Protein AF-A0A938J985-F1 (afdb_monomer)

Mean predicted aligned error: 3.94 Å

Secondary structure (DSSP, 8-state):
-EE-PPTTSSHHHHHHHHHTT---EE--SEEEEE-----B--TT-SEEEE-SHHHHHHHHHTB-S---EEEESSHHHHHHTT--SB--SS-SHHHHHHHS-SS--SEEEEEETT--THHHHHHT-EEEEEEEEEE--PPPPP-S-EE--SHHHHHHHHHT----

Foldseek 3Di:
DEEADAPPPCVVVQVVCVVVVDDYDYHHQKYKFWDDQAADAPPQAQEEEEQDLQLLLQNQSRHDDDDHAYAYQDPSNQVSNVHGPHYFPHSDPVSSLVVQDVLNGAYAYGYAPPDDCPCCVSNVYHYDHTIYMDGDQDDDDDDPDYDDPDPSSVVSVVVNPDDD

Sequence (164 aa):
MLVTRPKGQERELVGLLQAAGYAVVHCPLIAVEPLGDDPIDLTGYDWLVVTSANGAREIERRRGAGRPRVAAIGRATAEAIGGADLVPRVSTLEGLLAEMPRPAGRVLFAGAEGARRLLVRELDADFVPLYRTIELAPELPDADLVVLASASAARAFGRLGRQL

Nearest PDB structures (foldseek):
  4es6-assembly1_A  TM=7.539E-01  e=1.585E-08  Pseudomonas aeruginosa PAO1
  3mw8-assembly1_A  TM=6.542E-01  e=9.191E-09  Shewanella amazonensis SB2B
  3re1-assembly2_B  TM=7.678E-01  e=5.653E-08  Pseudomonas syringae pv. tomato str. DC3000
  4c4a-assembly1_A  TM=2.930E-01  e=3.653E+00  Mus musculus

pLDDT: mean 94.73, std 5.65, range [57.38, 98.75]

Structure (mmCIF, N/CA/C/O backbone):
data_AF-A0A938J985-F1
#
_entry.id   AF-A0A938J985-F1
#
loop_
_atom_site.group_PDB
_atom_site.id
_atom_site.type_symbol
_atom_site.label_atom_id
_atom_site.label_alt_id
_atom_site.label_comp_id
_atom_site.label_asym_id
_atom_site.label_entity_id
_atom_site.label_seq_id
_atom_site.pdbx_PDB_ins_code
_atom_site.Cartn_x
_atom_site.Cartn_y
_atom_site.Cartn_z
_atom_site.occupancy
_atom_site.B_iso_or_equiv
_atom_site.auth_seq_id
_atom_site.auth_comp_id
_atom_site.auth_asym_id
_atom_site.auth_atom_id
_atom_site.pdbx_PDB_model_num
ATOM 1 N N . MET A 1 1 ? 15.293 -7.120 -20.096 1.00 92.88 1 MET A N 1
ATOM 2 C CA . MET A 1 1 ? 14.003 -6.935 -19.385 1.00 92.88 1 MET A CA 1
ATOM 3 C C . MET A 1 1 ? 14.054 -5.682 -18.522 1.00 92.88 1 MET A C 1
ATOM 5 O O . MET A 1 1 ? 15.058 -5.467 -17.848 1.00 92.88 1 MET A O 1
ATOM 9 N N . LEU A 1 2 ? 12.977 -4.891 -18.508 1.00 95.25 2 LEU A N 1
ATOM 10 C CA . LEU A 1 2 ? 12.805 -3.742 -17.618 1.00 95.25 2 LEU A CA 1
ATOM 11 C C . LEU A 1 2 ? 12.018 -4.115 -16.363 1.00 95.25 2 LEU A C 1
ATOM 13 O O . LEU A 1 2 ? 10.956 -4.731 -16.444 1.00 95.25 2 LEU A O 1
ATOM 17 N N . VAL A 1 3 ? 12.498 -3.665 -15.206 1.00 95.81 3 VAL A N 1
ATOM 18 C CA . VAL A 1 3 ? 11.752 -3.697 -13.941 1.00 95.81 3 VAL A CA 1
ATOM 19 C C . VAL A 1 3 ? 11.370 -2.274 -13.559 1.00 95.81 3 VAL A C 1
ATOM 21 O O . VAL A 1 3 ? 12.244 -1.419 -13.432 1.00 95.81 3 VAL A O 1
ATOM 24 N N . THR A 1 4 ? 10.075 -2.023 -13.336 1.00 95.19 4 THR A N 1
ATOM 25 C CA . THR A 1 4 ? 9.545 -0.653 -13.194 1.00 95.19 4 THR A CA 1
ATOM 26 C C . THR A 1 4 ? 9.206 -0.229 -11.766 1.00 95.19 4 THR A C 1
ATOM 28 O O . THR A 1 4 ? 8.522 0.778 -11.553 1.00 95.19 4 THR A O 1
ATOM 31 N N . ARG A 1 5 ? 9.630 -1.016 -10.770 1.00 93.44 5 ARG A N 1
ATOM 32 C CA . ARG A 1 5 ? 9.340 -0.757 -9.351 1.00 93.44 5 ARG A CA 1
ATOM 33 C C . ARG A 1 5 ? 9.984 0.559 -8.881 1.00 93.44 5 ARG A C 1
ATOM 35 O O . ARG A 1 5 ? 11.036 0.923 -9.409 1.00 93.44 5 ARG A O 1
ATOM 42 N N . PRO A 1 6 ? 9.398 1.255 -7.883 1.00 93.38 6 PRO A N 1
ATOM 43 C CA . PRO A 1 6 ? 10.024 2.430 -7.283 1.00 93.38 6 PRO A CA 1
ATOM 44 C C . PRO A 1 6 ? 11.452 2.144 -6.819 1.00 93.38 6 PRO A C 1
ATOM 46 O O . PRO A 1 6 ? 11.751 1.026 -6.394 1.00 93.38 6 PRO A O 1
ATOM 49 N N . LYS A 1 7 ? 12.301 3.174 -6.834 1.00 91.50 7 LYS A N 1
ATOM 50 C CA . LYS A 1 7 ? 13.665 3.100 -6.299 1.00 91.50 7 LYS A CA 1
ATOM 51 C C . LYS A 1 7 ? 13.663 2.645 -4.835 1.00 91.50 7 LYS A C 1
ATOM 53 O O . LYS A 1 7 ? 12.879 3.139 -4.030 1.00 91.50 7 LYS A O 1
ATOM 58 N N . GLY A 1 8 ? 14.547 1.709 -4.502 1.00 88.62 8 GLY A N 1
ATOM 59 C CA . GLY A 1 8 ? 14.634 1.074 -3.188 1.00 88.62 8 GLY A CA 1
ATOM 60 C C . GLY A 1 8 ? 13.649 -0.082 -2.975 1.00 88.62 8 GLY A C 1
ATOM 61 O O . GLY A 1 8 ? 13.706 -0.722 -1.929 1.00 88.62 8 GLY A O 1
ATOM 62 N N . GLN A 1 9 ? 12.770 -0.382 -3.939 1.00 88.19 9 GLN A N 1
ATOM 63 C CA . GLN A 1 9 ? 11.787 -1.474 -3.857 1.00 88.19 9 GLN A CA 1
ATOM 64 C C . GLN A 1 9 ? 12.001 -2.558 -4.920 1.00 88.19 9 GLN A C 1
ATOM 66 O O . GLN A 1 9 ? 11.189 -3.477 -5.030 1.00 88.19 9 GLN A O 1
ATOM 71 N N . GLU A 1 10 ? 13.050 -2.440 -5.728 1.00 91.94 10 GLU A N 1
ATOM 72 C CA . GLU A 1 10 ? 13.384 -3.334 -6.835 1.00 91.94 10 GLU A CA 1
ATOM 73 C C . GLU A 1 10 ? 14.299 -4.492 -6.441 1.00 91.94 10 GLU A C 1
ATOM 75 O O . GLU A 1 10 ? 14.257 -5.527 -7.097 1.00 91.94 10 GLU A O 1
ATOM 80 N N . ARG A 1 11 ? 15.116 -4.319 -5.391 1.00 90.75 11 ARG A N 1
ATOM 81 C CA . ARG A 1 11 ? 16.314 -5.139 -5.138 1.00 90.75 11 ARG A CA 1
ATOM 82 C C . ARG A 1 11 ? 16.045 -6.638 -5.129 1.00 90.75 11 ARG A C 1
ATOM 84 O O . ARG A 1 11 ? 16.743 -7.376 -5.809 1.00 90.75 11 ARG A O 1
ATOM 91 N N . GLU A 1 12 ? 15.030 -7.070 -4.385 1.00 91.31 12 GLU A N 1
ATOM 92 C CA . GLU A 1 12 ? 14.674 -8.486 -4.273 1.00 91.31 12 GLU A CA 1
ATOM 93 C C . GLU A 1 12 ? 14.254 -9.069 -5.629 1.00 91.31 12 GLU A C 1
ATOM 95 O O . GLU A 1 12 ? 14.821 -10.058 -6.082 1.00 91.31 12 GLU A O 1
ATOM 100 N N . LEU A 1 13 ? 13.320 -8.411 -6.324 1.00 91.69 13 LEU A N 1
ATOM 101 C CA . LEU A 1 13 ? 12.842 -8.861 -7.632 1.00 91.69 13 LEU A CA 1
ATOM 102 C C . LEU A 1 13 ? 13.966 -8.859 -8.677 1.00 91.69 13 LEU A C 1
ATOM 104 O O . LEU A 1 13 ? 14.098 -9.815 -9.434 1.00 91.69 13 LEU A O 1
ATOM 108 N N . VAL A 1 14 ? 14.779 -7.800 -8.715 1.00 94.69 14 VAL A N 1
ATOM 109 C CA . VAL A 1 14 ? 15.932 -7.696 -9.619 1.00 94.69 14 VAL A CA 1
ATOM 110 C C . VAL A 1 14 ? 16.924 -8.822 -9.340 1.00 94.69 14 VAL A C 1
ATOM 112 O O . VAL A 1 14 ? 17.329 -9.497 -10.280 1.00 94.69 14 VAL A O 1
ATOM 115 N N . GLY A 1 15 ? 17.251 -9.076 -8.070 1.00 95.12 15 GLY A N 1
ATOM 116 C CA . GLY A 1 15 ? 18.156 -10.153 -7.674 1.00 95.12 15 GLY A CA 1
ATOM 117 C C . GLY A 1 15 ? 17.641 -11.535 -8.075 1.00 95.12 15 GLY A C 1
ATOM 118 O O . GLY A 1 15 ? 18.394 -12.318 -8.647 1.00 95.12 15 GLY A O 1
ATOM 119 N N . LEU A 1 16 ? 16.353 -11.820 -7.856 1.00 95.19 16 LEU A N 1
ATOM 120 C CA . LEU A 1 16 ? 15.734 -13.088 -8.262 1.00 95.19 16 LEU A CA 1
ATOM 121 C C . LEU A 1 16 ? 15.752 -13.284 -9.784 1.00 95.19 16 LEU A C 1
ATOM 123 O O . LEU A 1 16 ? 16.060 -14.372 -10.266 1.00 95.19 16 LEU A O 1
ATOM 127 N N . LEU A 1 17 ? 15.460 -12.232 -10.551 1.00 95.25 17 LEU A N 1
ATOM 128 C CA . LEU A 1 17 ? 15.485 -12.283 -12.014 1.00 95.25 17 LEU A CA 1
ATOM 129 C C . LEU A 1 17 ? 16.917 -12.444 -12.549 1.00 95.25 17 LEU A C 1
ATOM 131 O O . LEU A 1 17 ? 17.150 -13.240 -13.454 1.00 95.25 17 LEU A O 1
ATOM 135 N N . GLN A 1 18 ? 17.892 -11.745 -11.967 1.00 95.94 18 GLN A N 1
ATOM 136 C CA . GLN A 1 18 ? 19.303 -11.903 -12.329 1.00 95.94 18 GLN A CA 1
ATOM 137 C C . GLN A 1 18 ? 19.822 -13.304 -11.988 1.00 95.94 18 GLN A C 1
ATOM 139 O O . GLN A 1 18 ? 20.498 -13.918 -12.811 1.00 95.94 18 GLN A O 1
ATOM 144 N N . ALA A 1 19 ? 19.460 -13.849 -10.823 1.00 97.06 19 ALA A N 1
ATOM 145 C CA . ALA A 1 19 ? 19.801 -15.218 -10.432 1.00 97.06 19 ALA A CA 1
ATOM 146 C C . ALA A 1 19 ? 19.180 -16.271 -11.367 1.00 97.06 19 ALA A C 1
ATOM 148 O O . ALA A 1 19 ? 19.763 -17.331 -11.577 1.00 97.06 19 ALA A O 1
ATOM 149 N N . ALA A 1 20 ? 18.032 -15.960 -11.972 1.00 96.19 20 ALA A N 1
ATOM 150 C CA . ALA A 1 20 ? 17.403 -16.776 -13.007 1.00 96.19 20 ALA A CA 1
ATOM 151 C C . ALA A 1 20 ? 18.004 -16.574 -14.419 1.00 96.19 20 ALA A C 1
ATOM 153 O O . ALA A 1 20 ? 17.495 -17.146 -15.380 1.00 96.19 20 ALA A O 1
ATOM 154 N N . GLY A 1 21 ? 19.076 -15.784 -14.563 1.00 96.50 21 GLY A N 1
ATOM 155 C CA . GLY A 1 21 ? 19.804 -15.589 -15.822 1.00 96.50 21 GLY A CA 1
ATOM 156 C C . GLY A 1 21 ? 19.288 -14.451 -16.706 1.00 96.50 21 GLY A C 1
ATOM 157 O O . GLY A 1 21 ? 19.760 -14.293 -17.831 1.00 96.50 21 GLY A O 1
ATOM 158 N N . TYR A 1 22 ? 18.340 -13.638 -16.231 1.00 95.56 22 TYR A N 1
ATOM 159 C CA . TYR A 1 22 ? 17.829 -12.516 -17.014 1.00 95.56 22 TYR A CA 1
ATOM 160 C C . TYR A 1 22 ? 18.756 -11.296 -16.945 1.00 95.56 22 TYR A C 1
ATOM 162 O O . TYR A 1 22 ? 19.182 -10.870 -15.871 1.00 95.56 22 TYR A O 1
ATOM 170 N N . ALA A 1 23 ? 18.977 -10.649 -18.093 1.00 95.62 23 ALA A N 1
ATOM 171 C CA . ALA A 1 23 ? 19.526 -9.297 -18.144 1.00 95.62 23 ALA A CA 1
ATOM 172 C C . ALA A 1 23 ? 18.445 -8.287 -17.718 1.00 95.62 23 ALA A C 1
ATOM 174 O O . ALA A 1 23 ? 17.440 -8.080 -18.417 1.00 95.62 23 ALA A O 1
ATOM 175 N N . VAL A 1 24 ? 18.640 -7.674 -16.549 1.00 96.19 24 VAL A N 1
ATOM 176 C CA . VAL A 1 24 ? 17.670 -6.770 -15.920 1.00 96.19 24 VAL A CA 1
ATOM 177 C C . VAL A 1 24 ? 18.187 -5.339 -15.916 1.00 96.19 24 VAL A C 1
ATOM 179 O O . VAL A 1 24 ? 19.267 -5.070 -15.398 1.00 96.19 24 VAL A O 1
ATOM 182 N N . VAL A 1 25 ? 17.367 -4.417 -16.421 1.00 95.50 25 VAL A N 1
ATOM 183 C CA . VAL A 1 25 ? 17.553 -2.972 -16.264 1.00 95.50 25 VAL A CA 1
ATOM 184 C C . VAL A 1 25 ? 16.434 -2.438 -15.376 1.00 95.50 25 VAL A C 1
ATOM 186 O O . VAL A 1 25 ? 15.249 -2.684 -15.612 1.00 95.50 25 VAL A O 1
ATOM 189 N N . HIS A 1 26 ? 16.801 -1.714 -14.324 1.00 95.75 26 HIS A N 1
ATOM 190 C CA . HIS A 1 26 ? 15.836 -1.055 -13.450 1.00 95.75 26 HIS A CA 1
ATOM 191 C C . HIS A 1 26 ? 15.488 0.326 -14.011 1.00 95.75 26 HIS A C 1
ATOM 193 O O . HIS A 1 26 ? 16.369 1.157 -14.209 1.00 95.75 26 HIS A O 1
ATOM 199 N N . CYS A 1 27 ? 14.204 0.564 -14.274 1.00 95.62 27 CYS A N 1
ATOM 200 C CA . CYS A 1 27 ? 13.694 1.815 -14.832 1.00 95.62 27 CYS A CA 1
ATOM 201 C C . CYS A 1 27 ? 12.397 2.201 -14.096 1.00 95.62 27 CYS A C 1
ATOM 203 O O . CYS A 1 27 ? 11.309 1.796 -14.514 1.00 95.62 27 CYS A O 1
ATOM 205 N N . PRO A 1 28 ? 12.480 2.911 -12.953 1.00 95.94 28 PRO A N 1
ATOM 206 C CA . PRO A 1 28 ? 11.307 3.291 -12.172 1.00 95.94 28 PRO A CA 1
ATOM 207 C C . PRO A 1 28 ? 10.295 4.091 -12.993 1.00 95.94 28 PRO A C 1
ATOM 209 O O . PRO A 1 28 ? 10.627 5.138 -13.539 1.00 95.94 28 PRO A O 1
ATOM 212 N N . LEU A 1 29 ? 9.036 3.648 -12.997 1.00 96.00 29 LEU A N 1
ATOM 213 C CA . LEU A 1 29 ? 7.933 4.398 -13.619 1.00 96.00 29 LEU A CA 1
ATOM 214 C C . LEU A 1 29 ? 7.060 5.139 -12.613 1.00 96.00 29 LEU A C 1
ATOM 216 O O . LEU A 1 29 ? 6.174 5.903 -12.987 1.00 96.00 29 LEU A O 1
ATOM 220 N N . ILE A 1 30 ? 7.306 4.913 -11.327 1.00 95.19 30 ILE A N 1
ATOM 221 C CA . ILE A 1 30 ? 6.641 5.615 -10.241 1.00 95.19 30 ILE A CA 1
ATOM 222 C C . ILE A 1 30 ? 7.631 5.905 -9.111 1.00 95.19 30 ILE A C 1
ATOM 224 O O . ILE A 1 30 ? 8.556 5.127 -8.862 1.00 95.19 30 ILE A O 1
ATOM 228 N N . ALA A 1 31 ? 7.388 6.992 -8.390 1.00 95.25 31 ALA A N 1
ATOM 229 C CA . ALA A 1 31 ? 7.979 7.286 -7.094 1.00 95.25 31 ALA A CA 1
ATOM 230 C C . ALA A 1 31 ? 6.893 7.310 -6.009 1.00 95.25 31 ALA A C 1
ATOM 232 O O . ALA A 1 31 ? 5.709 7.525 -6.280 1.00 95.25 31 ALA A O 1
ATOM 233 N N . VAL A 1 32 ? 7.309 7.045 -4.774 1.00 94.69 32 VAL A N 1
ATOM 234 C CA . VAL A 1 32 ? 6.459 7.084 -3.582 1.00 94.69 32 VAL A CA 1
ATOM 235 C C . VAL A 1 32 ? 6.945 8.244 -2.732 1.00 94.69 32 VAL A C 1
ATOM 237 O O . VAL A 1 32 ? 8.097 8.241 -2.308 1.00 94.69 32 VAL A O 1
ATOM 240 N N . GLU A 1 33 ? 6.076 9.219 -2.510 1.00 95.62 33 GLU A N 1
ATOM 241 C CA . GLU A 1 33 ? 6.370 10.415 -1.726 1.00 95.62 33 GLU A CA 1
ATOM 242 C C . GLU A 1 33 ? 5.541 10.382 -0.430 1.00 95.62 33 GLU A C 1
ATOM 244 O O . GLU A 1 33 ? 4.308 10.359 -0.516 1.00 95.62 33 GLU A O 1
ATOM 249 N N . PRO A 1 34 ? 6.176 10.322 0.756 1.00 95.81 34 PRO A N 1
ATOM 250 C CA . PRO A 1 34 ? 5.486 10.402 2.045 1.00 95.81 34 PRO A CA 1
ATOM 251 C C . PRO A 1 34 ? 4.717 11.716 2.218 1.00 95.81 34 PRO A C 1
ATOM 253 O O . PRO A 1 34 ? 5.125 12.755 1.705 1.00 95.81 34 PRO A O 1
ATOM 256 N N . LEU A 1 35 ? 3.615 11.680 2.968 1.00 96.50 35 LEU A N 1
ATOM 257 C CA . LEU A 1 35 ? 2.796 12.856 3.267 1.00 96.50 35 LEU A CA 1
ATOM 258 C C . LEU A 1 35 ? 2.936 13.253 4.736 1.00 96.50 35 LEU A C 1
ATOM 260 O O . LEU A 1 35 ? 2.121 12.869 5.575 1.00 96.50 35 LEU A O 1
ATOM 264 N N . GLY A 1 36 ? 3.961 14.050 5.027 1.00 93.25 36 GLY A N 1
ATOM 265 C CA . GLY A 1 36 ? 4.263 14.534 6.373 1.00 93.25 36 GLY A CA 1
ATOM 266 C C . GLY A 1 36 ? 4.895 13.477 7.280 1.00 93.25 36 GLY A C 1
ATOM 267 O O . GLY A 1 36 ? 4.974 12.298 6.937 1.00 93.25 36 GLY A O 1
ATOM 268 N N . ASP A 1 37 ? 5.325 13.924 8.458 1.00 94.44 37 ASP A N 1
ATOM 269 C CA . ASP A 1 37 ? 6.089 13.108 9.412 1.00 94.44 37 ASP A CA 1
ATOM 270 C C . ASP A 1 37 ? 5.486 13.083 10.820 1.00 94.44 37 ASP A C 1
ATOM 272 O O . ASP A 1 37 ? 5.982 12.371 11.693 1.00 94.44 37 ASP A O 1
ATOM 276 N N . ASP A 1 38 ? 4.389 13.811 11.039 1.00 95.69 38 ASP A N 1
ATOM 277 C CA . ASP A 1 38 ? 3.758 13.895 12.353 1.00 95.69 38 ASP A CA 1
ATOM 278 C C . ASP A 1 38 ? 3.258 12.521 12.822 1.00 95.69 38 ASP A C 1
ATOM 280 O O . ASP A 1 38 ? 2.692 11.772 12.006 1.00 95.69 38 ASP A O 1
ATOM 284 N N . PRO A 1 39 ? 3.415 12.187 14.118 1.00 96.94 39 PRO A N 1
ATOM 285 C CA . PRO A 1 39 ? 2.876 10.960 14.679 1.00 96.94 39 PRO A CA 1
ATOM 286 C C . PRO A 1 39 ? 1.365 10.847 14.468 1.00 96.94 39 PRO A C 1
ATOM 288 O O . PRO A 1 39 ? 0.618 11.807 14.646 1.00 96.94 39 PRO A O 1
ATOM 291 N N . ILE A 1 40 ? 0.909 9.647 14.127 1.00 97.56 40 ILE A N 1
ATOM 292 C CA . ILE A 1 40 ? -0.502 9.322 13.938 1.00 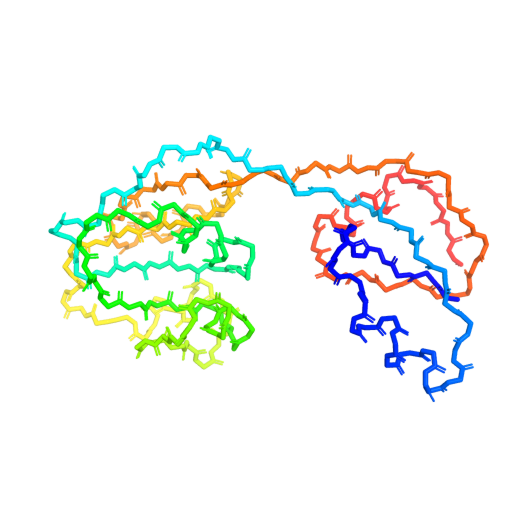97.56 40 ILE A CA 1
ATOM 293 C C . ILE A 1 40 ? -1.005 8.662 15.219 1.00 97.56 40 ILE A C 1
ATOM 295 O O . ILE A 1 40 ? -0.561 7.568 15.580 1.00 97.56 40 ILE A O 1
ATOM 299 N N . ASP A 1 41 ? -1.919 9.339 15.913 1.00 97.50 41 ASP A N 1
ATOM 300 C CA . ASP A 1 41 ? -2.583 8.802 17.099 1.00 97.50 41 ASP A CA 1
ATOM 301 C C . ASP A 1 41 ? -3.645 7.770 16.700 1.00 97.50 41 ASP A C 1
ATOM 303 O O . ASP A 1 41 ? -4.569 8.052 15.937 1.00 97.50 41 ASP A O 1
ATOM 307 N N . LEU A 1 42 ? -3.491 6.556 17.222 1.00 98.19 42 LEU A N 1
ATOM 308 C CA . LEU A 1 42 ? -4.382 5.424 16.992 1.00 98.19 42 LEU A CA 1
ATOM 309 C C . LEU A 1 42 ? -5.253 5.127 18.222 1.00 98.19 42 LEU A C 1
ATOM 311 O O . LEU A 1 42 ? -5.897 4.077 18.292 1.00 98.19 42 LEU A O 1
ATOM 315 N N . THR A 1 43 ? -5.257 6.011 19.220 1.00 98.19 43 THR A N 1
ATOM 316 C CA . THR A 1 43 ? -6.045 5.852 20.443 1.00 98.19 43 THR A CA 1
ATOM 317 C C . THR A 1 43 ? -7.542 5.842 20.134 1.00 98.19 43 THR A C 1
ATOM 319 O O . THR A 1 43 ? -8.069 6.704 19.436 1.00 98.19 43 THR A O 1
ATOM 322 N N . GLY A 1 44 ? -8.246 4.851 20.683 1.00 97.62 44 GLY A N 1
ATOM 323 C CA . GLY A 1 44 ? -9.695 4.719 20.536 1.00 97.62 44 GLY A CA 1
ATOM 324 C C . GLY A 1 44 ? -10.163 4.105 19.215 1.00 97.62 44 GLY A C 1
ATOM 325 O O . GLY A 1 44 ? -11.371 4.031 19.011 1.00 97.62 44 GLY A O 1
ATOM 326 N N . TYR A 1 45 ? -9.254 3.660 18.341 1.00 98.62 45 TYR A N 1
ATOM 327 C CA . TYR A 1 45 ? -9.608 2.799 17.213 1.00 98.62 45 TYR A CA 1
ATOM 328 C C . TYR A 1 45 ? -9.585 1.327 17.626 1.00 98.62 45 TYR A C 1
ATOM 330 O O . TYR A 1 45 ? -8.701 0.886 18.361 1.00 98.62 45 TYR A O 1
ATOM 338 N N . ASP A 1 46 ? -10.535 0.559 17.104 1.00 98.62 46 ASP A N 1
ATOM 339 C CA . ASP A 1 46 ? -10.583 -0.898 17.231 1.00 98.62 46 ASP A CA 1
ATOM 340 C C . ASP A 1 46 ? -9.754 -1.579 16.137 1.00 98.62 46 ASP A C 1
ATOM 342 O O . ASP A 1 46 ? -9.201 -2.665 16.355 1.00 98.62 46 ASP A O 1
ATOM 346 N N . TRP A 1 47 ? -9.659 -0.929 14.969 1.00 98.69 47 TRP A N 1
ATOM 347 C CA . TRP A 1 47 ? -8.937 -1.423 13.800 1.00 98.69 47 TRP A CA 1
ATOM 348 C C . TRP A 1 47 ? -8.110 -0.350 13.097 1.00 98.69 47 TRP A C 1
ATOM 350 O O . TRP A 1 47 ? -8.592 0.743 12.806 1.00 98.69 47 TRP A O 1
ATOM 360 N N . LEU A 1 48 ? -6.889 -0.728 12.729 1.00 98.75 48 LEU A N 1
ATOM 361 C CA . LEU A 1 48 ? -6.072 -0.085 11.711 1.00 98.75 48 LEU A CA 1
ATOM 362 C C . LEU A 1 48 ? -6.118 -0.939 10.442 1.00 98.75 48 LEU A C 1
ATOM 364 O O . LEU A 1 48 ? -5.709 -2.100 10.454 1.00 98.75 48 LEU A O 1
ATOM 368 N N . VAL A 1 49 ? -6.568 -0.359 9.334 1.00 98.69 49 VAL A N 1
ATOM 369 C CA . VAL A 1 49 ? -6.553 -1.002 8.020 1.00 98.69 49 VAL A CA 1
ATOM 370 C C . VAL A 1 49 ? -5.422 -0.431 7.173 1.00 98.69 49 VAL A C 1
ATOM 372 O O . VAL A 1 49 ? -5.346 0.780 6.961 1.00 98.69 49 VAL A O 1
ATOM 375 N N . VAL A 1 50 ? -4.589 -1.313 6.620 1.00 98.50 50 VAL A N 1
ATOM 376 C CA . VAL A 1 50 ? -3.542 -0.988 5.644 1.00 98.50 50 VAL A CA 1
ATOM 377 C C . VAL A 1 50 ? -3.692 -1.838 4.385 1.00 98.50 50 VAL A C 1
ATOM 379 O O . VAL A 1 50 ? -3.998 -3.028 4.427 1.00 98.50 50 VAL A O 1
ATOM 382 N N . THR A 1 51 ? -3.486 -1.225 3.220 1.00 97.25 51 THR A N 1
ATOM 383 C CA . THR A 1 51 ? -3.781 -1.873 1.924 1.00 97.25 51 THR A CA 1
ATOM 384 C C . THR A 1 51 ? -2.578 -1.981 0.993 1.00 97.25 51 THR A C 1
ATOM 386 O O . THR A 1 51 ? -2.696 -2.482 -0.123 1.00 97.25 51 THR A O 1
ATOM 389 N N . SER A 1 52 ? -1.409 -1.522 1.439 1.00 95.50 52 SER A N 1
ATOM 390 C CA . SER A 1 52 ? -0.159 -1.648 0.699 1.00 95.50 52 SER A CA 1
ATOM 391 C C . SER A 1 52 ? 1.033 -1.709 1.646 1.00 95.50 52 SER A C 1
ATOM 393 O O . SER A 1 52 ? 1.023 -1.082 2.705 1.00 95.50 52 SER A O 1
ATOM 395 N N . ALA A 1 53 ? 2.103 -2.388 1.229 1.00 94.12 53 ALA A N 1
ATOM 39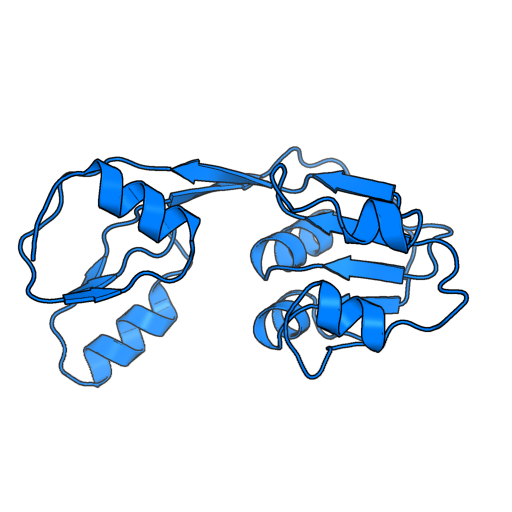6 C CA . ALA A 1 53 ? 3.362 -2.412 1.974 1.00 94.12 53 ALA A CA 1
ATOM 397 C C . ALA A 1 53 ? 3.956 -1.003 2.189 1.00 94.12 53 ALA A C 1
ATOM 399 O O . ALA A 1 53 ? 4.648 -0.770 3.173 1.00 94.12 53 ALA A O 1
ATOM 400 N N . ASN A 1 54 ? 3.674 -0.047 1.295 1.00 94.81 54 ASN A N 1
ATOM 401 C CA . ASN A 1 54 ? 4.080 1.348 1.488 1.00 94.81 54 ASN A CA 1
ATOM 402 C C . ASN A 1 54 ? 3.291 2.004 2.622 1.00 94.81 54 ASN A C 1
ATOM 404 O O . ASN A 1 54 ? 3.898 2.609 3.494 1.00 94.81 54 ASN A O 1
ATOM 408 N N . GLY A 1 55 ? 1.965 1.830 2.648 1.00 96.81 55 GLY A N 1
ATOM 409 C CA . GLY A 1 55 ? 1.131 2.327 3.742 1.00 96.81 55 GLY A CA 1
ATOM 410 C C . GLY A 1 55 ? 1.497 1.683 5.078 1.00 96.81 55 GLY A C 1
ATOM 411 O O . GLY A 1 55 ? 1.605 2.384 6.071 1.00 96.81 55 GLY A O 1
ATOM 412 N N . ALA A 1 56 ? 1.782 0.378 5.084 1.00 97.62 56 ALA A N 1
ATOM 413 C CA . ALA A 1 56 ? 2.261 -0.354 6.255 1.00 97.62 56 ALA A CA 1
ATOM 414 C C . ALA A 1 56 ? 3.566 0.227 6.832 1.00 97.62 56 ALA A C 1
ATOM 416 O O . ALA A 1 56 ? 3.631 0.548 8.013 1.00 97.62 56 ALA A O 1
ATOM 417 N N . ARG A 1 57 ? 4.595 0.431 5.999 1.00 95.81 57 ARG A N 1
ATOM 418 C CA . ARG A 1 57 ? 5.865 1.025 6.458 1.00 95.81 57 ARG A CA 1
ATOM 419 C C . ARG A 1 57 ? 5.696 2.466 6.935 1.00 95.81 57 ARG A C 1
ATOM 421 O O . ARG A 1 57 ? 6.356 2.884 7.879 1.00 95.81 57 ARG A O 1
ATOM 428 N N . GLU A 1 58 ? 4.837 3.225 6.263 1.00 97.25 58 GLU A N 1
ATOM 429 C CA . GLU A 1 58 ? 4.579 4.629 6.574 1.00 97.25 58 GLU A CA 1
ATOM 430 C C . GLU A 1 58 ? 3.842 4.792 7.908 1.00 97.25 58 GLU A C 1
ATOM 432 O O . GLU A 1 58 ? 4.272 5.585 8.745 1.00 97.25 58 GLU A O 1
ATOM 437 N N . ILE A 1 59 ? 2.787 4.001 8.147 1.00 97.44 59 ILE A N 1
ATOM 438 C CA . ILE A 1 59 ? 2.072 4.032 9.427 1.00 97.44 59 ILE A CA 1
ATOM 439 C C . ILE A 1 59 ? 2.952 3.536 10.572 1.00 97.44 59 ILE A C 1
ATOM 441 O O . ILE A 1 59 ? 2.885 4.110 11.651 1.00 97.44 59 ILE A O 1
ATOM 445 N N . GLU A 1 60 ? 3.815 2.537 10.345 1.00 96.25 60 GLU A N 1
ATOM 446 C CA . GLU A 1 60 ? 4.782 2.096 11.357 1.00 96.25 60 GLU A CA 1
ATOM 447 C C . GLU A 1 60 ? 5.808 3.182 11.680 1.00 96.25 60 GLU A C 1
ATOM 449 O O . GLU A 1 60 ? 6.049 3.454 12.855 1.00 96.25 60 GLU A O 1
ATOM 454 N N . ARG A 1 61 ? 6.367 3.864 10.665 1.00 95.81 61 ARG A N 1
ATOM 455 C CA . ARG A 1 61 ? 7.309 4.975 10.894 1.00 95.81 61 ARG A CA 1
ATOM 456 C C . ARG A 1 61 ? 6.683 6.073 11.754 1.00 95.81 61 ARG A C 1
ATOM 458 O O . ARG A 1 61 ? 7.367 6.656 12.589 1.00 95.81 61 ARG A O 1
ATOM 465 N N . ARG A 1 62 ? 5.400 6.359 11.535 1.00 96.44 62 ARG A N 1
ATOM 466 C CA . ARG A 1 62 ? 4.667 7.458 12.176 1.00 96.44 62 ARG A CA 1
ATOM 467 C C . ARG A 1 62 ? 3.782 7.001 13.332 1.00 96.44 62 ARG A C 1
ATOM 469 O O . ARG A 1 62 ? 2.935 7.765 13.784 1.00 96.44 62 ARG A O 1
ATOM 476 N N . ARG A 1 63 ? 3.927 5.766 13.814 1.00 95.12 63 ARG A N 1
ATOM 477 C CA . ARG A 1 63 ? 3.030 5.202 14.827 1.00 95.12 63 ARG A CA 1
ATOM 478 C C . ARG A 1 63 ? 3.128 5.991 16.136 1.00 95.12 63 ARG A C 1
ATOM 480 O O . ARG A 1 63 ? 4.163 5.983 16.797 1.00 95.12 63 ARG A O 1
ATOM 487 N N . GLY A 1 64 ? 2.026 6.627 16.531 1.00 95.44 64 GLY A N 1
ATOM 488 C CA . GLY A 1 64 ? 1.879 7.294 17.820 1.00 95.44 64 GLY A CA 1
ATOM 489 C C . GLY A 1 64 ? 1.361 6.362 18.923 1.00 95.44 64 GLY A C 1
ATOM 490 O O . GLY A 1 64 ? 1.714 5.176 19.013 1.00 95.44 64 GLY A O 1
ATOM 491 N N . ALA A 1 65 ? 0.509 6.917 19.788 1.00 96.38 65 ALA A N 1
ATOM 492 C CA . ALA A 1 65 ? -0.199 6.173 20.825 1.00 96.38 65 ALA A CA 1
ATOM 493 C C . ALA A 1 65 ? -1.287 5.257 20.232 1.00 96.38 65 ALA A C 1
ATOM 495 O O . ALA A 1 65 ? -1.666 5.384 19.071 1.00 96.38 65 ALA A O 1
ATOM 496 N N . GLY A 1 66 ? -1.766 4.300 21.030 1.00 96.94 66 GLY A N 1
ATOM 497 C CA . GLY A 1 66 ? -2.799 3.346 20.623 1.00 96.94 66 GLY A CA 1
ATOM 498 C C . GLY A 1 66 ? -2.263 2.108 19.896 1.00 96.94 66 GLY A C 1
ATOM 499 O O . GLY A 1 66 ? -1.254 2.138 19.186 1.00 96.94 66 GLY A O 1
ATOM 500 N N . ARG A 1 67 ? -2.927 0.972 20.116 1.00 96.38 67 ARG A N 1
ATOM 501 C CA . ARG A 1 67 ? -2.571 -0.339 19.548 1.00 96.38 67 ARG A CA 1
ATOM 502 C C . ARG A 1 67 ? -3.848 -1.079 19.115 1.00 96.38 67 ARG A C 1
ATOM 504 O O . ARG A 1 67 ? -4.239 -2.036 19.777 1.00 96.38 67 ARG A O 1
ATOM 511 N N . PRO A 1 68 ? -4.535 -0.599 18.062 1.00 98.25 68 PRO A N 1
ATOM 512 C CA . PRO A 1 68 ? -5.687 -1.300 17.500 1.00 98.25 68 PRO A CA 1
ATOM 513 C C . PRO A 1 68 ? -5.266 -2.640 16.892 1.00 98.25 68 PRO A C 1
ATOM 515 O O . PRO A 1 68 ? -4.086 -2.847 16.592 1.00 98.25 68 PRO A O 1
ATOM 518 N N . ARG A 1 69 ? -6.247 -3.507 16.619 1.00 98.62 69 ARG A N 1
ATOM 519 C CA . ARG A 1 69 ? -6.025 -4.673 15.755 1.00 98.62 69 ARG A CA 1
ATOM 520 C C . ARG A 1 69 ? -5.677 -4.221 14.342 1.00 98.62 69 ARG A C 1
ATOM 522 O O . ARG A 1 69 ? -6.140 -3.176 13.885 1.00 98.62 69 ARG A O 1
ATOM 529 N N . VAL A 1 70 ? -4.887 -5.007 13.628 1.00 98.69 70 VAL A N 1
ATOM 530 C CA . VAL A 1 70 ? -4.411 -4.678 12.285 1.00 98.69 70 VAL A CA 1
ATOM 531 C C . VAL A 1 70 ? -5.074 -5.571 11.247 1.00 98.69 70 VAL A C 1
ATOM 533 O O . VAL A 1 70 ? -5.001 -6.796 11.309 1.00 98.69 70 VAL A O 1
ATOM 536 N N . ALA A 1 71 ? -5.680 -4.944 10.246 1.00 98.69 71 ALA A N 1
ATOM 537 C CA . ALA A 1 71 ? -6.149 -5.593 9.034 1.00 98.69 71 ALA A CA 1
ATOM 538 C C . ALA A 1 71 ? -5.254 -5.191 7.855 1.00 98.69 71 ALA A C 1
ATOM 540 O O . ALA A 1 71 ? -5.093 -4.006 7.556 1.00 98.69 71 ALA A O 1
ATOM 541 N N . ALA A 1 72 ? -4.681 -6.175 7.166 1.00 98.62 72 ALA A N 1
ATOM 542 C CA . ALA A 1 72 ? -3.743 -5.953 6.075 1.00 98.62 72 ALA A CA 1
ATOM 543 C C . ALA A 1 72 ? -4.178 -6.680 4.802 1.00 98.62 72 ALA A C 1
ATOM 545 O O . ALA A 1 72 ? -4.351 -7.897 4.790 1.00 98.62 72 ALA A O 1
ATOM 546 N N . ILE A 1 73 ? -4.307 -5.948 3.694 1.00 97.94 73 ILE A N 1
ATOM 547 C CA . ILE A 1 73 ? -4.623 -6.562 2.399 1.00 97.94 73 ILE A CA 1
ATOM 548 C C . ILE A 1 73 ? -3.341 -7.091 1.756 1.00 97.94 73 ILE A C 1
ATOM 550 O O . ILE A 1 73 ? -2.512 -6.328 1.252 1.00 97.94 73 ILE A O 1
ATOM 554 N N . GLY A 1 74 ? -3.212 -8.417 1.759 1.00 96.25 74 GLY A N 1
ATOM 555 C CA . GLY A 1 74 ? -2.092 -9.152 1.180 1.00 96.25 74 GLY A CA 1
ATOM 556 C C . GLY A 1 74 ? -0.969 -9.439 2.179 1.00 96.25 74 GLY A C 1
ATOM 557 O O . GLY A 1 74 ? -0.673 -8.638 3.065 1.00 96.25 74 GLY A O 1
ATOM 558 N N . ARG A 1 75 ? -0.302 -10.587 2.000 1.00 95.31 75 ARG A N 1
ATOM 559 C CA . ARG A 1 75 ? 0.756 -11.071 2.908 1.00 95.31 75 ARG A CA 1
ATOM 560 C C . ARG A 1 75 ? 1.930 -10.103 3.031 1.00 95.31 75 ARG A C 1
ATOM 562 O O . ARG A 1 75 ? 2.297 -9.750 4.141 1.00 95.31 75 ARG A O 1
ATOM 569 N N . ALA A 1 76 ? 2.424 -9.577 1.910 1.00 92.50 76 ALA A N 1
ATOM 570 C CA . ALA A 1 76 ? 3.516 -8.602 1.918 1.00 92.50 76 ALA A CA 1
ATOM 571 C C . ALA A 1 76 ? 3.162 -7.309 2.682 1.00 92.50 76 ALA A C 1
ATOM 573 O O . ALA A 1 76 ? 4.040 -6.656 3.239 1.00 92.50 76 ALA A O 1
ATOM 574 N N . THR A 1 77 ? 1.880 -6.924 2.716 1.00 97.12 77 THR A N 1
ATOM 575 C CA . THR A 1 77 ? 1.409 -5.789 3.525 1.00 97.12 77 THR A CA 1
ATOM 576 C C . THR A 1 77 ? 1.415 -6.142 5.011 1.00 97.12 77 THR A C 1
ATOM 578 O O . THR A 1 77 ? 1.876 -5.335 5.810 1.00 97.12 77 THR A O 1
ATOM 581 N N . ALA A 1 78 ? 0.942 -7.340 5.371 1.00 98.06 78 ALA A N 1
ATOM 582 C CA . ALA A 1 78 ? 0.935 -7.831 6.750 1.00 98.06 78 ALA A CA 1
ATOM 583 C C . ALA A 1 78 ? 2.357 -7.967 7.317 1.00 98.06 78 ALA A C 1
ATOM 585 O O . ALA A 1 78 ? 2.629 -7.528 8.426 1.00 98.06 78 ALA A O 1
ATOM 586 N N . GLU A 1 79 ? 3.286 -8.510 6.533 1.00 96.50 79 GLU A N 1
ATOM 587 C CA . GLU A 1 79 ? 4.700 -8.614 6.905 1.00 96.50 79 GLU A CA 1
ATOM 588 C C . GLU A 1 79 ? 5.334 -7.230 7.094 1.00 96.50 79 GLU A C 1
ATOM 590 O O . GLU A 1 79 ? 6.048 -7.001 8.067 1.00 96.50 79 GLU A O 1
ATOM 595 N N . ALA A 1 80 ? 5.027 -6.276 6.209 1.00 95.94 80 ALA A N 1
ATOM 596 C CA . ALA A 1 80 ? 5.574 -4.922 6.276 1.00 95.94 80 ALA A CA 1
ATOM 597 C C . ALA A 1 80 ? 5.127 -4.120 7.512 1.00 95.94 80 ALA A C 1
ATOM 599 O O . ALA A 1 80 ? 5.810 -3.161 7.864 1.00 95.94 80 ALA A O 1
ATOM 600 N N . ILE A 1 81 ? 4.008 -4.491 8.146 1.00 96.62 81 ILE A N 1
ATOM 601 C CA . ILE A 1 81 ? 3.516 -3.885 9.396 1.00 96.62 81 ILE A CA 1
ATOM 602 C C . ILE A 1 81 ? 3.891 -4.705 10.645 1.00 96.62 81 ILE A C 1
ATOM 604 O O . ILE A 1 81 ? 3.484 -4.376 11.752 1.00 96.62 81 ILE A O 1
ATOM 608 N N . GLY A 1 82 ? 4.689 -5.767 10.487 1.00 96.31 82 GLY A N 1
ATOM 609 C CA . GLY A 1 82 ? 5.124 -6.621 11.598 1.00 96.31 82 GLY A CA 1
ATOM 610 C C . GLY A 1 82 ? 4.123 -7.708 12.005 1.00 96.31 82 GLY A C 1
ATOM 611 O O . GLY A 1 82 ? 4.282 -8.314 13.061 1.00 96.31 82 GLY A O 1
ATOM 612 N N . GLY A 1 83 ? 3.120 -7.984 11.170 1.00 96.94 83 GLY A N 1
ATOM 613 C CA . GLY A 1 83 ? 2.042 -8.941 11.423 1.00 96.94 83 GLY A CA 1
ATOM 614 C C . GLY A 1 83 ? 0.669 -8.268 11.460 1.00 96.94 83 GLY A C 1
ATOM 615 O O . GLY A 1 83 ? 0.541 -7.102 11.822 1.00 96.94 83 GLY A O 1
ATOM 616 N N . ALA A 1 84 ? -0.371 -9.003 11.066 1.00 98.12 84 ALA A N 1
ATOM 617 C CA . ALA A 1 84 ? -1.747 -8.514 11.072 1.00 98.12 84 ALA A CA 1
ATOM 618 C C . ALA A 1 84 ? -2.690 -9.546 11.697 1.00 98.12 84 ALA A C 1
ATOM 620 O O . ALA A 1 84 ? -2.537 -10.745 11.465 1.00 98.12 84 ALA A O 1
ATOM 621 N N . ASP A 1 85 ? -3.685 -9.064 12.441 1.00 98.56 85 ASP A N 1
ATOM 62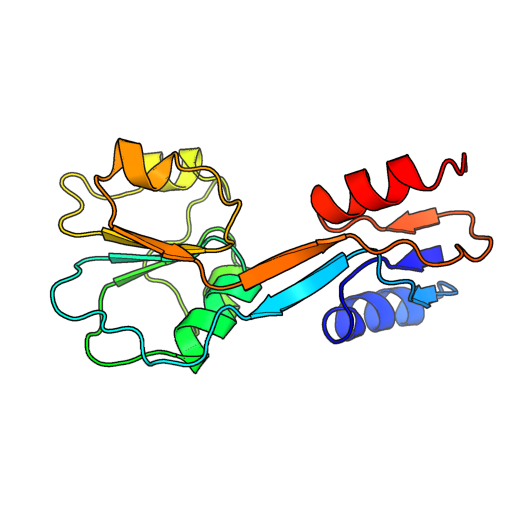2 C CA . ASP A 1 85 ? -4.750 -9.877 13.037 1.00 98.56 85 ASP A CA 1
ATOM 623 C C . ASP A 1 85 ? -5.732 -10.401 11.982 1.00 98.56 85 ASP A C 1
ATOM 625 O O . ASP A 1 85 ? -6.343 -11.454 12.159 1.00 98.56 85 ASP A O 1
ATOM 629 N N . LEU A 1 86 ? -5.885 -9.671 10.872 1.00 98.50 86 LEU A N 1
ATOM 630 C CA . LEU A 1 86 ? -6.716 -10.068 9.741 1.00 98.50 86 LEU A CA 1
ATOM 631 C C . LEU A 1 86 ? -5.977 -9.857 8.418 1.00 98.50 86 LEU A C 1
ATOM 633 O O . LEU A 1 86 ? -5.600 -8.741 8.062 1.00 98.50 86 LEU A O 1
ATOM 637 N N . VAL A 1 87 ? -5.841 -10.935 7.649 1.00 98.56 87 VAL A N 1
ATOM 638 C CA . VAL A 1 87 ? -5.411 -10.903 6.247 1.00 98.56 87 VAL A CA 1
ATOM 639 C C . VAL A 1 87 ? -6.479 -11.626 5.431 1.00 98.56 87 VAL A C 1
ATOM 641 O O . VAL A 1 87 ? -6.630 -12.836 5.608 1.00 98.56 87 VAL A O 1
ATOM 644 N N . PRO A 1 88 ? -7.233 -10.931 4.559 1.00 98.12 88 PRO A N 1
ATOM 645 C CA . PRO A 1 88 ? -8.341 -11.555 3.854 1.00 98.12 88 PRO A CA 1
ATOM 646 C C . PRO A 1 88 ? -7.835 -12.586 2.848 1.00 98.12 88 PRO A C 1
ATOM 648 O O . PRO A 1 88 ? -6.791 -12.395 2.208 1.00 98.12 88 PRO A O 1
ATOM 651 N N . ARG A 1 89 ? -8.611 -13.656 2.645 1.00 97.69 89 ARG A N 1
ATOM 652 C CA . ARG A 1 89 ? -8.295 -14.701 1.657 1.00 97.69 89 ARG A CA 1
ATOM 653 C C . ARG A 1 89 ? -8.211 -14.127 0.251 1.00 97.69 89 ARG A C 1
ATOM 655 O O . ARG A 1 89 ? -7.309 -14.467 -0.512 1.00 97.69 89 ARG A O 1
ATOM 662 N N . VAL A 1 90 ? -9.134 -13.228 -0.077 1.00 97.50 90 VAL A N 1
ATOM 663 C CA . VAL A 1 90 ? -9.110 -12.463 -1.323 1.00 97.50 90 VAL A CA 1
ATOM 664 C C . VAL A 1 90 ? -8.486 -11.105 -1.026 1.00 97.50 90 VAL A C 1
ATOM 666 O O . VAL A 1 90 ? -9.087 -10.277 -0.349 1.00 97.50 90 VAL A O 1
ATOM 669 N N . SER A 1 91 ? -7.283 -10.857 -1.549 1.00 96.19 91 SER A N 1
ATOM 670 C CA . SER A 1 91 ? -6.517 -9.619 -1.320 1.00 96.19 91 SER A CA 1
ATOM 671 C C . SER A 1 91 ? -7.088 -8.412 -2.088 1.00 96.19 91 SER A C 1
ATOM 673 O O . SER A 1 91 ? -6.430 -7.819 -2.939 1.00 96.19 91 SER A O 1
ATOM 675 N N . THR A 1 92 ? -8.335 -8.053 -1.788 1.00 96.44 92 THR A N 1
ATOM 676 C CA . THR A 1 92 ? -9.086 -6.917 -2.342 1.00 96.44 92 THR A CA 1
ATOM 677 C C . THR A 1 92 ? -9.802 -6.170 -1.215 1.00 96.44 92 THR A C 1
ATOM 679 O O . THR A 1 92 ? -9.931 -6.696 -0.109 1.00 96.44 92 THR A O 1
ATOM 682 N N . LEU A 1 93 ? -10.273 -4.944 -1.477 1.00 96.94 93 LEU A N 1
ATOM 683 C CA . LEU A 1 93 ? -11.043 -4.180 -0.482 1.00 96.94 93 LEU A CA 1
ATOM 684 C C . LEU A 1 93 ? -12.341 -4.918 -0.133 1.00 96.94 93 LEU A C 1
ATOM 686 O O . LEU A 1 93 ? -12.724 -5.013 1.025 1.00 96.94 93 LEU A O 1
ATOM 690 N N . GLU A 1 94 ? -12.978 -5.473 -1.154 1.00 97.94 94 GLU A N 1
ATOM 691 C CA . GLU A 1 94 ? -14.206 -6.248 -1.089 1.00 97.94 94 GLU A CA 1
ATOM 692 C C . GLU A 1 94 ? -13.994 -7.548 -0.293 1.00 97.94 94 GLU A C 1
ATOM 694 O O . GLU A 1 94 ? -14.803 -7.892 0.566 1.00 97.94 94 GLU A O 1
ATOM 699 N N . GLY A 1 95 ? -12.863 -8.225 -0.510 1.00 98.06 95 GLY A N 1
ATOM 700 C CA . GLY A 1 95 ? -12.462 -9.397 0.269 1.00 98.06 95 GLY A CA 1
ATOM 701 C C . GLY A 1 95 ? -12.220 -9.079 1.744 1.00 98.06 95 GLY A C 1
ATOM 702 O O . GLY A 1 95 ? -12.643 -9.843 2.604 1.00 98.06 95 GLY A O 1
ATOM 703 N N . LEU A 1 96 ? -11.618 -7.924 2.051 1.00 98.25 96 LEU A N 1
ATOM 704 C CA . LEU A 1 96 ? -11.489 -7.471 3.437 1.00 98.25 96 LEU A CA 1
ATOM 705 C C . LEU A 1 96 ? -12.859 -7.234 4.084 1.00 98.25 96 LEU A C 1
ATOM 707 O O . LEU A 1 96 ? -13.110 -7.721 5.181 1.00 98.25 96 LEU A O 1
ATOM 711 N N . LEU A 1 97 ? -13.765 -6.535 3.397 1.00 98.06 97 LEU A N 1
ATOM 712 C CA . LEU A 1 97 ? -15.113 -6.240 3.901 1.00 98.06 97 LEU A CA 1
ATOM 713 C C . LEU A 1 97 ? -15.973 -7.487 4.146 1.00 98.06 97 LEU A C 1
ATOM 715 O O . LEU A 1 97 ? -16.875 -7.453 4.988 1.00 98.06 97 LEU A O 1
ATOM 719 N N . ALA A 1 98 ? -15.720 -8.563 3.400 1.00 97.94 98 ALA A N 1
ATOM 720 C CA . ALA A 1 98 ? -16.396 -9.844 3.575 1.00 97.94 98 ALA A CA 1
ATOM 721 C C . ALA A 1 98 ? -15.952 -10.581 4.851 1.00 97.94 98 ALA A C 1
ATOM 723 O O . ALA A 1 98 ? -16.723 -11.369 5.392 1.00 97.94 98 ALA A O 1
ATOM 724 N N . GLU A 1 99 ? -14.732 -10.328 5.331 1.00 98.19 99 GLU A N 1
ATOM 725 C CA . GLU A 1 99 ? -14.141 -11.009 6.493 1.00 98.19 99 GLU A CA 1
ATOM 726 C C . GLU A 1 99 ? -14.065 -10.115 7.745 1.00 98.19 99 GLU A C 1
ATOM 728 O O . GLU A 1 99 ? -13.783 -10.599 8.840 1.00 98.19 99 GLU A O 1
ATOM 733 N N . MET A 1 100 ? -14.348 -8.816 7.607 1.00 96.88 100 MET A N 1
ATOM 734 C CA . MET A 1 100 ? -14.356 -7.864 8.716 1.00 96.88 100 MET A CA 1
ATOM 735 C C . MET A 1 100 ? -15.479 -8.189 9.723 1.00 96.88 100 MET A C 1
ATOM 737 O O . MET A 1 100 ? -16.619 -8.416 9.302 1.00 96.88 100 MET A O 1
ATOM 741 N N . PRO A 1 101 ? -15.219 -8.169 11.047 1.00 95.06 101 PRO A N 1
ATOM 742 C CA . PRO A 1 101 ? -16.266 -8.331 12.048 1.00 95.06 101 PRO A CA 1
ATOM 743 C C . PRO A 1 101 ? -17.327 -7.237 11.921 1.00 95.06 101 PRO A C 1
ATOM 745 O O . PRO A 1 101 ? -17.028 -6.092 11.581 1.00 95.06 101 PRO A O 1
ATOM 748 N N . ARG A 1 102 ? -18.579 -7.598 12.221 1.00 92.44 102 ARG A N 1
ATOM 749 C CA . ARG A 1 102 ? -19.723 -6.682 12.218 1.00 92.44 102 ARG A CA 1
ATOM 750 C C . ARG A 1 102 ? -20.438 -6.739 13.578 1.00 92.44 102 ARG A C 1
ATOM 752 O O . ARG A 1 102 ? -20.921 -7.814 13.929 1.00 92.44 102 ARG A O 1
ATOM 759 N N . PRO A 1 103 ? -20.529 -5.621 14.324 1.00 91.62 103 PRO A N 1
ATOM 760 C CA . PRO A 1 103 ? -19.924 -4.321 14.015 1.00 91.62 103 PRO A CA 1
ATOM 761 C C . PRO A 1 103 ? -18.386 -4.361 14.100 1.00 91.62 103 PRO A C 1
ATOM 763 O O . PRO A 1 103 ? -17.822 -5.115 14.892 1.00 91.62 103 PRO A O 1
ATOM 766 N N . ALA A 1 104 ? -17.713 -3.544 13.281 1.00 94.00 104 ALA A N 1
ATOM 767 C CA . ALA A 1 104 ? -16.250 -3.441 13.281 1.00 94.00 104 ALA A CA 1
ATOM 768 C C . ALA A 1 104 ? -15.716 -2.552 14.418 1.00 94.00 104 ALA A C 1
ATOM 770 O O . ALA A 1 104 ? -14.566 -2.714 14.818 1.00 94.00 104 ALA A O 1
ATOM 771 N N . GLY A 1 105 ? -16.545 -1.651 14.956 1.00 97.44 105 GLY A N 1
ATOM 772 C CA . GLY A 1 105 ? -16.105 -0.597 15.872 1.00 97.44 105 GLY A CA 1
ATOM 773 C C . GLY A 1 105 ? -15.506 0.591 15.114 1.00 97.44 105 GLY A C 1
ATOM 774 O O . GLY A 1 105 ? -15.838 0.805 13.948 1.00 97.44 105 GLY A O 1
ATOM 775 N N . ARG A 1 106 ? -14.632 1.365 15.762 1.00 98.44 106 ARG A N 1
ATOM 776 C CA . ARG A 1 106 ? -13.942 2.500 15.134 1.00 98.44 106 ARG A CA 1
ATOM 777 C C . ARG A 1 106 ? -12.785 2.014 14.270 1.00 98.44 106 ARG A C 1
ATOM 779 O O . ARG A 1 106 ? -11.865 1.356 14.758 1.00 98.44 106 ARG A O 1
ATOM 786 N N . VAL A 1 107 ? -12.803 2.382 12.994 1.00 98.69 107 VAL A N 1
ATOM 787 C CA . VAL A 1 107 ? -11.805 1.950 12.010 1.00 98.69 107 VAL A CA 1
ATOM 788 C C . VAL A 1 107 ? -11.019 3.153 11.504 1.00 98.69 107 VAL A C 1
ATOM 790 O O . VAL A 1 107 ? -11.608 4.142 11.081 1.00 98.69 107 VAL A O 1
ATOM 793 N N . LEU A 1 108 ? -9.691 3.045 11.493 1.00 98.69 108 LEU A N 1
ATOM 794 C CA . LEU A 1 108 ? -8.810 3.961 10.774 1.00 98.69 108 LEU A CA 1
ATOM 795 C C . LEU A 1 108 ? -8.267 3.258 9.532 1.00 98.69 108 LEU A C 1
ATOM 797 O O . LEU A 1 108 ? -7.595 2.232 9.627 1.00 98.69 108 LEU A O 1
ATOM 801 N N . PHE A 1 109 ? -8.522 3.820 8.356 1.00 98.62 109 PHE A N 1
ATOM 802 C CA . PHE A 1 109 ? -7.906 3.400 7.106 1.00 98.62 109 PHE A CA 1
ATOM 803 C C . PHE A 1 109 ? -6.709 4.300 6.779 1.00 98.62 109 PHE A C 1
ATOM 805 O O . PHE A 1 109 ? -6.868 5.468 6.425 1.00 98.62 109 PHE A O 1
ATOM 812 N N . ALA A 1 110 ? -5.504 3.732 6.831 1.00 98.12 110 ALA A N 1
ATOM 813 C CA . ALA A 1 110 ? -4.269 4.417 6.473 1.00 98.12 110 ALA A CA 1
ATOM 814 C C . ALA A 1 110 ? -3.765 3.925 5.102 1.00 98.12 110 ALA A C 1
ATOM 816 O O . ALA A 1 110 ? -3.511 2.732 4.896 1.00 98.12 110 ALA A O 1
ATOM 817 N N . GLY A 1 111 ? -3.647 4.823 4.121 1.00 97.19 111 GLY A N 1
ATOM 818 C CA . GLY A 1 111 ? -3.370 4.413 2.741 1.00 97.19 111 GLY A CA 1
ATOM 819 C C . GLY A 1 111 ? -2.860 5.518 1.823 1.00 97.19 111 GLY A C 1
ATOM 820 O O . GLY A 1 111 ? -2.589 6.636 2.244 1.00 97.19 111 GLY A O 1
ATOM 821 N N . ALA A 1 112 ? -2.714 5.196 0.537 1.00 96.81 112 ALA A N 1
ATOM 822 C CA . ALA A 1 112 ? -2.318 6.179 -0.471 1.00 96.81 112 ALA A CA 1
ATOM 823 C C . ALA A 1 112 ? -3.351 7.312 -0.575 1.00 96.81 112 ALA A C 1
ATOM 825 O O . ALA A 1 112 ? -4.549 7.039 -0.529 1.00 96.81 112 ALA A O 1
ATOM 826 N N . GLU A 1 113 ? -2.913 8.544 -0.840 1.00 97.38 113 GLU A N 1
ATOM 827 C CA . GLU A 1 113 ? -3.777 9.716 -1.067 1.00 97.38 113 GLU A CA 1
ATOM 828 C C . GLU A 1 113 ? -4.959 9.395 -2.003 1.00 97.38 113 GLU A C 1
ATOM 830 O O . GLU A 1 113 ? -6.125 9.627 -1.668 1.00 97.38 113 GLU A O 1
ATOM 835 N N . GLY A 1 114 ? -4.662 8.744 -3.133 1.00 94.12 114 GLY A N 1
ATOM 836 C CA . GLY A 1 114 ? -5.631 8.325 -4.150 1.00 94.12 114 GLY A CA 1
ATOM 837 C C . GLY A 1 114 ? -6.311 6.968 -3.917 1.00 94.12 114 GLY A C 1
ATOM 838 O O . GLY A 1 114 ? -6.857 6.402 -4.862 1.00 94.12 114 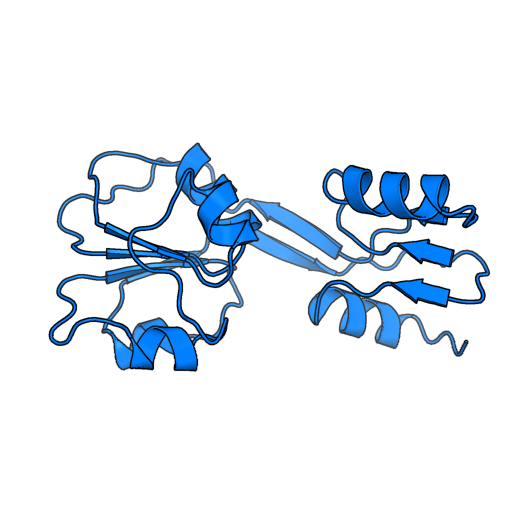GLY A O 1
ATOM 839 N N . ALA A 1 115 ? -6.256 6.388 -2.714 1.00 94.19 115 ALA A N 1
ATOM 840 C CA . ALA A 1 115 ? -6.880 5.092 -2.440 1.00 94.19 115 ALA A CA 1
ATOM 841 C C . ALA A 1 115 ? -8.406 5.115 -2.658 1.00 94.19 115 ALA A C 1
ATOM 843 O O . ALA A 1 115 ? -9.091 6.083 -2.326 1.00 94.19 115 ALA A O 1
ATOM 844 N N . ARG A 1 116 ? -8.983 4.017 -3.163 1.00 94.88 116 ARG A N 1
ATOM 845 C CA . ARG A 1 116 ? -10.447 3.907 -3.291 1.00 94.88 116 ARG A CA 1
ATOM 846 C C . ARG A 1 116 ? -11.101 4.076 -1.911 1.00 94.88 116 ARG A C 1
ATOM 848 O O . ARG A 1 116 ? -10.741 3.380 -0.967 1.00 94.88 116 ARG A O 1
ATOM 855 N N . ARG A 1 117 ? -12.107 4.950 -1.806 1.00 94.81 117 ARG A N 1
ATOM 856 C CA . ARG A 1 117 ? -12.821 5.265 -0.548 1.00 94.81 117 ARG A CA 1
ATOM 857 C C . ARG A 1 117 ? -13.912 4.247 -0.178 1.00 94.81 117 ARG A C 1
ATOM 859 O O . ARG A 1 117 ? -14.872 4.596 0.493 1.00 94.81 117 ARG A O 1
ATOM 866 N N . LEU A 1 118 ? -13.795 2.997 -0.637 1.00 97.12 118 LEU A N 1
ATOM 867 C CA . LEU A 1 118 ? -14.782 1.953 -0.339 1.00 97.12 118 LEU A CA 1
ATOM 868 C C . LEU A 1 118 ? -14.815 1.643 1.164 1.00 97.12 118 LEU A C 1
ATOM 870 O O . LEU A 1 118 ? -15.880 1.670 1.755 1.00 97.12 118 LEU A O 1
ATOM 874 N N . LEU A 1 119 ? -13.652 1.440 1.790 1.00 96.62 119 LEU A N 1
ATOM 875 C CA . LEU A 1 119 ? -13.567 1.145 3.226 1.00 96.62 119 LEU A CA 1
ATOM 876 C C . LEU A 1 119 ? -14.090 2.292 4.100 1.00 96.62 119 LEU A C 1
ATOM 878 O O . LEU A 1 119 ? -14.735 2.033 5.104 1.00 96.62 119 LEU A O 1
ATOM 882 N N . VAL A 1 120 ? -13.860 3.542 3.685 1.00 97.44 120 VAL A N 1
ATOM 883 C CA . VAL A 1 120 ? -14.412 4.732 4.357 1.00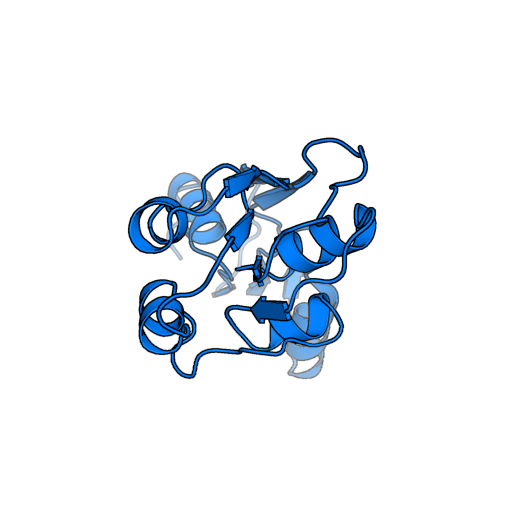 97.44 120 VAL A CA 1
ATOM 884 C C . VAL A 1 120 ? -15.934 4.668 4.3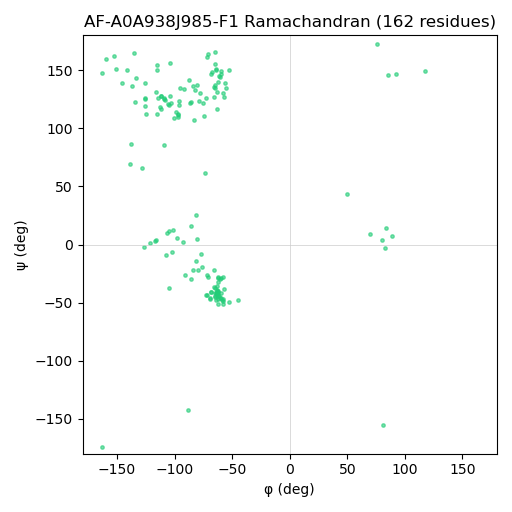86 1.00 97.44 120 VAL A C 1
ATOM 886 O O . VAL A 1 120 ? -16.530 4.851 5.434 1.00 97.44 120 VAL A O 1
ATOM 889 N N . ARG A 1 121 ? -16.564 4.355 3.250 1.00 97.06 121 ARG A N 1
ATOM 890 C CA . ARG A 1 121 ? -18.028 4.296 3.151 1.00 97.06 121 ARG A CA 1
ATOM 891 C C . ARG A 1 121 ? -18.635 3.096 3.874 1.00 97.06 121 ARG A C 1
ATOM 893 O O . ARG A 1 121 ? -19.652 3.245 4.531 1.00 97.06 121 ARG A O 1
ATOM 900 N N . GLU A 1 122 ? -18.035 1.918 3.729 1.00 97.69 122 GLU A N 1
ATOM 901 C CA . GLU A 1 122 ? -18.628 0.661 4.209 1.00 97.69 122 GLU A CA 1
ATOM 902 C C . GLU A 1 122 ? -18.360 0.387 5.697 1.00 97.69 122 GLU A C 1
ATOM 904 O O . GLU A 1 122 ? -19.083 -0.394 6.311 1.00 97.69 122 GLU A O 1
ATOM 909 N N . LEU A 1 123 ? -17.321 0.999 6.277 1.00 96.69 123 LEU A N 1
ATOM 910 C CA . LEU A 1 123 ? -16.951 0.830 7.689 1.00 96.69 123 LEU A CA 1
ATOM 911 C C . LEU A 1 123 ? -17.061 2.124 8.504 1.00 96.69 123 LEU A C 1
ATOM 913 O O . LEU A 1 123 ? -16.660 2.112 9.663 1.00 96.69 123 LEU A O 1
ATOM 917 N N . ASP A 1 124 ? -17.547 3.216 7.902 1.00 97.00 124 ASP A N 1
ATOM 918 C CA . ASP A 1 124 ? -17.506 4.564 8.492 1.00 97.00 124 ASP A CA 1
ATOM 919 C C . ASP A 1 124 ? -16.097 4.914 9.012 1.00 97.00 124 ASP A C 1
ATOM 921 O O . ASP A 1 124 ? -15.896 5.367 10.137 1.00 97.00 124 ASP A O 1
ATOM 925 N N . ALA A 1 125 ? -15.083 4.573 8.209 1.00 98.19 125 ALA A N 1
ATOM 926 C CA . ALA A 1 125 ? -13.691 4.631 8.637 1.00 98.19 125 ALA A CA 1
ATOM 927 C C . ALA A 1 125 ? -13.099 6.035 8.478 1.00 98.19 125 ALA A C 1
ATOM 929 O O . ALA A 1 125 ? -13.186 6.636 7.403 1.00 98.19 125 ALA A O 1
ATOM 930 N N . ASP A 1 126 ? -12.365 6.482 9.494 1.00 98.56 126 ASP A N 1
ATOM 931 C CA . ASP A 1 126 ? -11.500 7.653 9.399 1.00 98.56 126 ASP A CA 1
ATOM 932 C C . ASP A 1 126 ? -10.365 7.363 8.400 1.00 98.56 126 ASP A C 1
ATOM 934 O O . ASP A 1 126 ? -9.796 6.269 8.388 1.00 98.56 126 ASP A O 1
ATOM 938 N N . PHE A 1 127 ? -10.026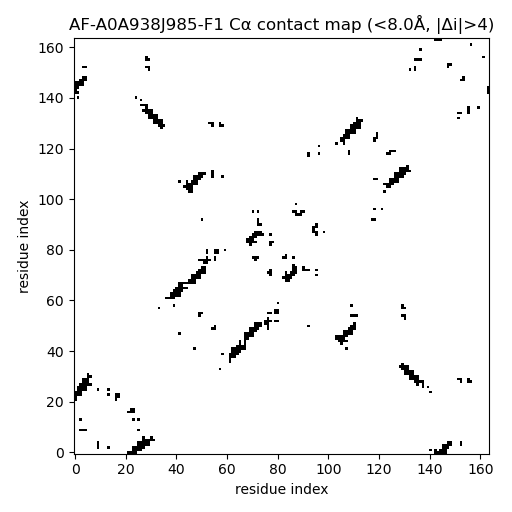 8.320 7.530 1.00 98.38 127 PHE A N 1
ATOM 939 C CA . PHE A 1 127 ? -9.008 8.124 6.492 1.00 98.38 127 PHE A CA 1
ATOM 940 C C . PHE A 1 127 ? -7.783 9.007 6.704 1.00 98.38 127 PHE A C 1
ATOM 942 O O . PHE A 1 127 ? -7.892 10.232 6.735 1.00 98.38 127 PHE A O 1
ATOM 949 N N . VAL A 1 128 ? -6.606 8.379 6.737 1.00 97.81 128 VAL A N 1
ATOM 950 C CA . VAL A 1 128 ? -5.319 9.073 6.812 1.00 97.81 128 VAL A CA 1
ATOM 951 C C . VAL A 1 128 ? -4.518 8.820 5.529 1.00 97.81 128 VAL A C 1
ATOM 953 O O . VAL A 1 128 ? -4.088 7.684 5.284 1.00 97.81 128 VAL A O 1
ATOM 956 N N . PRO A 1 129 ? -4.297 9.850 4.688 1.00 97.81 129 PRO A N 1
ATOM 957 C CA . PRO A 1 129 ? -3.395 9.741 3.555 1.00 97.81 129 PRO A CA 1
ATOM 958 C C . PRO A 1 129 ? -1.946 9.709 4.052 1.00 97.81 129 PRO A C 1
ATOM 960 O O . PRO A 1 129 ? -1.497 10.580 4.787 1.00 97.81 129 PRO A O 1
ATOM 963 N N . LEU A 1 130 ? -1.218 8.683 3.633 1.00 98.06 130 LEU A N 1
ATOM 964 C CA . LEU A 1 130 ? 0.123 8.366 4.121 1.00 98.06 130 LEU A CA 1
ATOM 965 C C . LEU A 1 130 ? 1.217 8.733 3.119 1.00 98.06 130 LEU A C 1
ATOM 967 O O . LEU A 1 130 ? 2.296 9.189 3.480 1.00 98.06 130 LEU A O 1
ATOM 971 N N . TYR A 1 131 ? 0.935 8.526 1.841 1.00 97.00 131 TYR A N 1
ATOM 972 C CA . TYR A 1 131 ? 1.861 8.804 0.756 1.00 97.00 131 TYR A CA 1
ATOM 973 C C . TYR A 1 131 ? 1.082 9.112 -0.516 1.00 97.00 131 TYR A C 1
ATOM 975 O O . TYR A 1 131 ? -0.078 8.706 -0.673 1.00 97.00 131 TYR A O 1
ATOM 983 N N . ARG A 1 132 ? 1.749 9.740 -1.477 1.00 96.56 132 ARG A N 1
ATOM 984 C CA . ARG A 1 132 ? 1.263 9.863 -2.846 1.00 96.56 132 ARG A CA 1
ATOM 985 C C . ARG A 1 132 ? 2.166 9.131 -3.825 1.00 96.56 132 ARG A C 1
ATOM 987 O O . ARG A 1 132 ? 3.353 8.917 -3.592 1.00 96.56 132 ARG A O 1
ATOM 994 N N . THR A 1 133 ? 1.559 8.662 -4.909 1.00 95.19 133 THR A N 1
ATOM 995 C CA . THR A 1 133 ? 2.292 8.051 -6.019 1.00 95.19 133 THR A CA 1
ATOM 996 C C . THR A 1 133 ? 2.523 9.110 -7.078 1.00 95.19 133 THR A C 1
ATOM 998 O O . THR A 1 133 ? 1.559 9.647 -7.617 1.00 95.19 133 THR A O 1
ATOM 1001 N N . ILE A 1 134 ? 3.787 9.369 -7.383 1.00 95.56 134 ILE A N 1
ATOM 1002 C CA . ILE A 1 134 ? 4.200 10.238 -8.479 1.00 95.56 134 ILE A CA 1
ATOM 1003 C C . ILE A 1 134 ? 4.497 9.347 -9.678 1.00 95.56 134 ILE A C 1
ATOM 1005 O O . ILE A 1 134 ? 5.289 8.414 -9.572 1.00 95.56 134 ILE A O 1
ATOM 1009 N N . GLU A 1 135 ? 3.841 9.591 -10.805 1.00 94.31 135 GLU A N 1
ATOM 1010 C CA . GLU A 1 135 ? 4.145 8.893 -12.055 1.00 94.31 135 GLU A CA 1
ATOM 1011 C C . GLU A 1 135 ? 5.349 9.571 -12.720 1.00 94.31 135 GLU A C 1
ATOM 1013 O O . GLU A 1 135 ? 5.426 10.797 -12.784 1.00 94.31 135 GLU A O 1
ATOM 1018 N N . LEU A 1 136 ? 6.315 8.768 -13.160 1.00 94.94 136 LEU A N 1
ATOM 1019 C CA . LEU A 1 136 ? 7.561 9.230 -13.766 1.00 94.94 136 LEU A CA 1
ATOM 1020 C C . LEU A 1 136 ? 7.511 9.032 -15.282 1.00 94.94 136 LEU A C 1
ATOM 1022 O O . LEU A 1 136 ? 6.801 8.157 -15.779 1.00 94.94 136 LEU A O 1
ATOM 1026 N N . ALA A 1 137 ? 8.310 9.815 -16.003 1.00 93.75 137 ALA A N 1
ATOM 1027 C CA . ALA A 1 137 ? 8.471 9.697 -17.448 1.00 93.75 137 ALA A CA 1
ATOM 1028 C C . ALA A 1 137 ? 9.958 9.608 -17.838 1.00 93.75 137 ALA A C 1
ATOM 1030 O O . ALA A 1 137 ? 10.494 10.551 -18.421 1.00 93.75 137 ALA A O 1
ATOM 1031 N N . PRO A 1 138 ? 10.661 8.527 -17.453 1.00 93.31 138 PRO A N 1
ATOM 1032 C CA . PRO A 1 138 ? 12.041 8.332 -17.871 1.00 93.31 138 PRO A CA 1
ATOM 1033 C C . PRO A 1 138 ? 12.116 7.966 -19.357 1.00 93.31 138 PRO A C 1
ATOM 1035 O O . PRO A 1 138 ? 11.157 7.462 -19.944 1.00 93.31 138 PRO A O 1
ATOM 1038 N N . GLU A 1 139 ? 13.297 8.141 -19.940 1.00 91.56 139 GLU A N 1
ATOM 1039 C CA . GLU A 1 139 ? 13.627 7.485 -21.200 1.00 91.56 139 GLU A CA 1
ATOM 1040 C C . GLU A 1 139 ? 13.684 5.966 -20.984 1.00 91.56 139 GLU A C 1
ATOM 1042 O O . GLU A 1 139 ? 14.349 5.474 -20.067 1.00 91.56 139 GLU A O 1
ATOM 1047 N N . LEU A 1 140 ? 12.938 5.222 -21.804 1.00 90.81 140 LEU A N 1
ATOM 1048 C CA . LEU A 1 140 ? 12.876 3.768 -21.710 1.00 90.81 140 LEU A CA 1
ATOM 1049 C C . LEU A 1 140 ? 14.032 3.139 -22.499 1.00 90.81 140 LEU A C 1
ATOM 1051 O O . LEU A 1 140 ? 14.097 3.355 -23.716 1.00 90.81 140 LEU A O 1
ATOM 1055 N N . PRO A 1 141 ? 14.885 2.319 -21.854 1.00 90.94 141 PRO A N 1
ATOM 1056 C CA . PRO A 1 141 ? 15.850 1.500 -22.572 1.00 90.94 141 PRO A CA 1
ATOM 1057 C C . PRO A 1 141 ? 15.130 0.459 -23.433 1.00 90.94 141 PRO A C 1
ATOM 1059 O O . PRO A 1 141 ? 14.013 0.043 -23.112 1.00 90.94 141 PRO A O 1
ATOM 1062 N N . ASP A 1 142 ? 15.792 -0.007 -24.489 1.00 89.50 142 ASP A N 1
ATOM 1063 C CA . ASP A 1 142 ? 15.284 -1.119 -25.289 1.00 89.50 142 ASP A CA 1
ATOM 1064 C C . ASP A 1 142 ? 15.234 -2.410 -24.456 1.00 89.50 142 ASP A C 1
ATOM 1066 O O . ASP A 1 142 ? 16.164 -2.740 -23.712 1.00 89.50 142 ASP A O 1
ATOM 1070 N N . ALA A 1 143 ? 14.118 -3.133 -24.555 1.00 90.56 143 ALA A N 1
ATOM 1071 C CA . ALA A 1 143 ? 13.911 -4.408 -23.883 1.00 90.56 143 ALA A CA 1
ATOM 1072 C C . ALA A 1 143 ? 12.751 -5.187 -24.505 1.00 90.56 143 ALA A C 1
ATOM 1074 O O . ALA A 1 143 ? 11.733 -4.601 -24.852 1.00 90.56 143 ALA A O 1
ATOM 1075 N N . ASP A 1 144 ? 12.854 -6.515 -24.498 1.00 91.81 144 ASP A N 1
ATOM 1076 C CA . ASP A 1 144 ? 11.806 -7.417 -25.004 1.00 91.81 144 ASP A CA 1
ATOM 1077 C C . ASP A 1 144 ? 10.665 -7.657 -23.997 1.00 91.81 144 ASP A C 1
ATOM 1079 O O . ASP A 1 144 ? 9.616 -8.201 -24.330 1.00 91.81 144 ASP A O 1
ATOM 1083 N N . LEU A 1 145 ? 10.877 -7.297 -22.724 1.00 92.88 145 LEU A N 1
ATOM 1084 C CA . LEU A 1 145 ? 9.935 -7.546 -21.631 1.00 92.88 145 LEU A CA 1
ATOM 1085 C C . LEU A 1 145 ? 9.964 -6.414 -20.606 1.00 92.88 145 LEU A C 1
ATOM 1087 O O . LEU A 1 145 ? 11.042 -5.969 -20.200 1.00 92.88 145 LEU A O 1
ATOM 1091 N N . VAL A 1 146 ? 8.781 -6.022 -20.126 1.00 94.12 146 VAL A N 1
ATOM 1092 C CA . VAL A 1 146 ? 8.580 -5.013 -19.077 1.00 94.12 146 VAL A CA 1
ATOM 1093 C C . VAL A 1 146 ? 7.733 -5.599 -17.950 1.00 94.12 146 VAL A C 1
ATOM 1095 O O . VAL A 1 146 ? 6.628 -6.088 -18.177 1.00 94.12 146 VAL A O 1
ATOM 1098 N N . VAL A 1 147 ? 8.231 -5.524 -16.716 1.00 93.88 147 VAL A N 1
ATOM 1099 C CA . VAL A 1 147 ? 7.520 -5.994 -15.520 1.00 93.88 147 VAL A CA 1
ATOM 1100 C C . VAL A 1 147 ? 6.822 -4.827 -14.830 1.00 93.88 147 VAL A C 1
ATOM 1102 O O . VAL A 1 147 ? 7.475 -3.993 -14.200 1.00 93.88 147 VAL A O 1
ATOM 1105 N N . LEU A 1 148 ? 5.488 -4.815 -14.897 1.00 93.31 148 LEU A N 1
ATOM 1106 C CA . LEU A 1 148 ? 4.623 -3.807 -14.281 1.00 93.31 148 LEU A CA 1
ATOM 1107 C C . LEU A 1 148 ? 4.032 -4.339 -12.969 1.00 93.31 148 LEU A C 1
ATOM 1109 O O . LEU A 1 148 ? 3.163 -5.205 -12.965 1.00 93.31 148 LEU A O 1
ATOM 1113 N N . ALA A 1 149 ? 4.491 -3.801 -11.838 1.00 85.31 149 ALA A N 1
ATOM 1114 C CA . ALA A 1 149 ? 4.095 -4.276 -10.506 1.00 85.31 149 ALA A CA 1
ATOM 1115 C C . ALA A 1 149 ? 2.884 -3.537 -9.897 1.00 85.31 149 ALA A C 1
ATOM 1117 O O . ALA A 1 149 ? 2.522 -3.788 -8.747 1.00 85.31 149 ALA A O 1
ATOM 1118 N N . SER A 1 150 ? 2.283 -2.586 -10.619 1.00 85.81 150 SER A N 1
ATOM 1119 C CA . SER A 1 150 ? 1.116 -1.830 -10.155 1.00 85.81 150 SER A CA 1
ATOM 1120 C C . SER A 1 150 ? 0.343 -1.189 -11.311 1.00 85.81 150 SER A C 1
ATOM 1122 O O . SER A 1 150 ? 0.889 -0.923 -12.382 1.00 85.81 150 SER A O 1
ATOM 1124 N N . ALA A 1 151 ? -0.928 -0.854 -11.065 1.00 87.62 151 ALA A N 1
ATOM 1125 C CA . ALA A 1 151 ? -1.751 -0.121 -12.027 1.00 87.62 151 ALA A CA 1
ATOM 1126 C C . ALA A 1 151 ? -1.198 1.283 -12.343 1.00 87.62 151 ALA A C 1
ATOM 1128 O O . ALA A 1 151 ? -1.343 1.762 -13.463 1.00 87.62 151 ALA A O 1
ATOM 1129 N N . SER A 1 152 ? -0.554 1.951 -11.378 1.00 89.69 152 SER A N 1
ATOM 1130 C CA . SER A 1 152 ? 0.098 3.247 -11.612 1.00 89.69 152 SER A CA 1
ATOM 1131 C C . SER A 1 152 ? 1.323 3.125 -12.514 1.00 89.69 152 SER A C 1
ATOM 1133 O O . SER A 1 152 ? 1.471 3.929 -13.427 1.00 89.69 152 SER A O 1
ATOM 1135 N N . ALA A 1 153 ? 2.145 2.085 -12.338 1.00 92.25 153 ALA A N 1
ATOM 1136 C CA . ALA A 1 153 ? 3.249 1.808 -13.253 1.00 92.25 153 ALA A CA 1
ATOM 1137 C C . ALA A 1 153 ? 2.741 1.490 -14.669 1.00 92.25 153 ALA A C 1
ATOM 1139 O O . ALA A 1 153 ? 3.304 1.985 -15.639 1.00 92.25 153 ALA A O 1
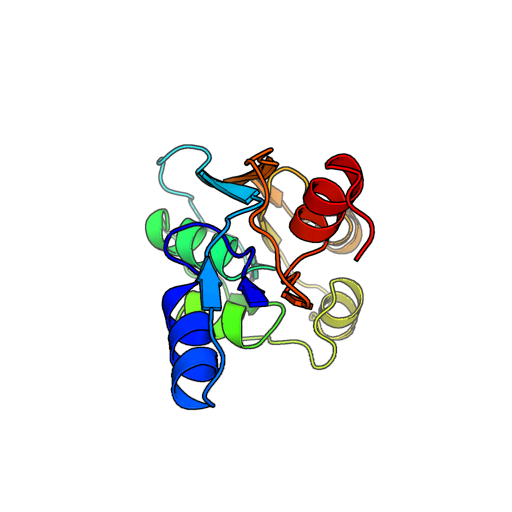ATOM 1140 N N . ALA A 1 154 ? 1.647 0.729 -14.795 1.00 92.88 154 ALA A N 1
ATOM 1141 C CA . ALA A 1 154 ? 1.040 0.424 -16.092 1.00 92.88 154 ALA A CA 1
ATOM 1142 C C . ALA A 1 154 ? 0.507 1.674 -16.810 1.00 92.88 154 ALA A C 1
ATOM 1144 O O . ALA A 1 154 ? 0.726 1.839 -18.008 1.00 92.88 154 ALA A O 1
ATOM 1145 N N . ARG A 1 155 ? -0.145 2.591 -16.083 1.00 91.69 155 ARG A N 1
ATOM 1146 C CA . ARG A 1 155 ? -0.577 3.879 -16.649 1.00 91.69 155 ARG A CA 1
ATOM 1147 C C . ARG A 1 155 ? 0.599 4.752 -17.067 1.00 91.69 155 ARG A C 1
ATOM 1149 O O . ARG A 1 155 ? 0.548 5.324 -18.151 1.00 91.69 155 ARG A O 1
ATOM 1156 N N . ALA A 1 156 ? 1.628 4.855 -16.225 1.00 93.06 156 ALA A N 1
ATOM 1157 C CA . ALA A 1 156 ? 2.838 5.605 -16.546 1.00 93.06 156 ALA A CA 1
ATOM 1158 C C . ALA A 1 156 ? 3.490 5.054 -17.824 1.00 93.06 156 ALA A C 1
ATOM 1160 O O . ALA A 1 156 ? 3.743 5.816 -18.749 1.00 93.06 156 ALA A O 1
ATOM 1161 N N . PHE A 1 157 ? 3.634 3.728 -17.928 1.00 93.69 157 PHE A N 1
ATOM 1162 C CA . PHE A 1 157 ? 4.144 3.061 -19.127 1.00 93.69 157 PHE A CA 1
ATOM 1163 C C . PHE A 1 157 ? 3.309 3.370 -20.376 1.00 93.69 157 PHE A C 1
ATOM 1165 O O . PHE A 1 157 ? 3.859 3.775 -21.395 1.00 93.69 157 PHE A O 1
ATOM 1172 N N . GLY A 1 158 ? 1.979 3.247 -20.293 1.00 91.38 158 GLY A N 1
ATOM 1173 C CA . GLY A 1 158 ? 1.088 3.493 -21.431 1.00 91.38 158 GLY A CA 1
ATOM 1174 C C . GLY A 1 158 ? 1.175 4.915 -21.997 1.00 91.38 158 GLY A C 1
ATOM 1175 O O . GLY A 1 158 ? 0.981 5.108 -23.193 1.00 91.38 158 GLY A O 1
ATOM 1176 N N . ARG A 1 159 ? 1.520 5.915 -21.173 1.00 90.31 159 ARG A N 1
ATOM 1177 C CA . ARG A 1 159 ? 1.729 7.297 -21.642 1.00 90.31 159 ARG A CA 1
ATOM 1178 C C . ARG A 1 159 ? 3.053 7.511 -22.367 1.00 90.31 159 ARG A C 1
ATOM 1180 O O . ARG A 1 159 ? 3.167 8.486 -23.100 1.00 90.31 159 ARG A O 1
ATOM 1187 N N . LEU A 1 160 ? 4.031 6.628 -22.174 1.00 88.00 160 LEU A N 1
ATOM 1188 C CA . LEU A 1 160 ? 5.333 6.716 -22.840 1.00 88.00 160 LEU A CA 1
ATOM 1189 C C . LEU A 1 160 ? 5.279 6.247 -24.300 1.00 88.00 160 LEU A C 1
ATOM 1191 O O . LEU A 1 160 ? 6.245 6.436 -25.030 1.00 88.00 160 LEU A O 1
ATOM 1195 N N . GLY A 1 161 ? 4.157 5.668 -24.745 1.00 72.12 161 GLY A N 1
ATOM 1196 C CA . GLY A 1 161 ? 3.867 5.456 -26.166 1.00 72.12 161 GLY A CA 1
ATOM 1197 C C . GLY A 1 161 ? 4.728 4.409 -26.879 1.00 72.12 161 GLY A C 1
ATOM 1198 O O . GLY A 1 161 ? 4.632 4.298 -28.098 1.00 72.12 161 GLY A O 1
ATOM 1199 N N . ARG A 1 162 ? 5.549 3.624 -26.165 1.00 68.44 162 ARG A N 1
ATOM 1200 C CA . ARG A 1 162 ? 6.270 2.492 -26.764 1.00 68.44 162 ARG A CA 1
ATOM 1201 C C . ARG A 1 162 ? 5.343 1.290 -26.944 1.00 68.44 162 ARG A C 1
ATOM 1203 O O . ARG A 1 162 ? 4.674 0.866 -26.003 1.00 68.44 162 ARG A O 1
ATOM 1210 N N . GLN A 1 163 ? 5.356 0.725 -28.146 1.00 57.38 163 GLN A N 1
ATOM 1211 C CA . GLN A 1 163 ? 4.898 -0.638 -28.401 1.00 57.38 163 GLN A CA 1
ATOM 1212 C C . GLN A 1 163 ? 6.112 -1.568 -28.268 1.00 57.38 163 GLN A 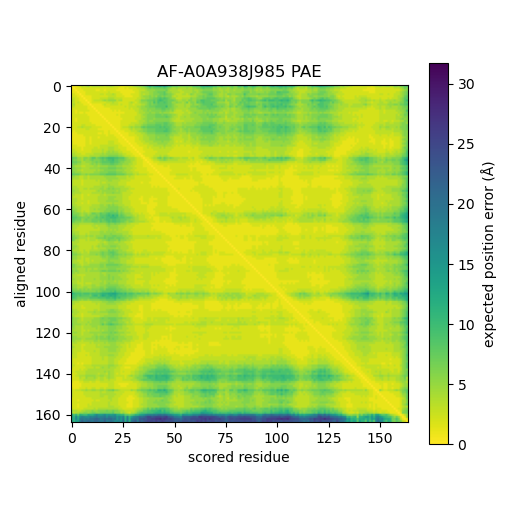C 1
ATOM 1214 O O . GLN A 1 163 ? 7.198 -1.210 -28.727 1.00 57.38 163 GLN A O 1
ATOM 1219 N N . LEU A 1 164 ? 5.932 -2.685 -27.556 1.00 58.62 164 LEU A N 1
ATOM 1220 C CA . LEU A 1 164 ? 6.889 -3.796 -27.525 1.00 58.62 164 LEU A CA 1
ATOM 1221 C C . LEU A 1 164 ? 6.754 -4.619 -28.807 1.00 58.62 164 LEU A C 1
ATOM 1223 O O . LEU A 1 164 ? 5.591 -4.794 -29.244 1.00 58.62 164 LEU A O 1
#

Radius of gyration: 17.53 Å; Cα contacts (8 Å, |Δi|>4): 315; chains: 1; bounding box: 40×31×49 Å

Solvent-accessible surface area (backbone atoms only — not comparable to full-atom values): 9148 Å² total; per-residue (Å²): 56,37,40,27,44,32,87,94,67,37,63,68,62,52,49,55,42,42,74,71,70,45,68,76,44,83,51,47,20,31,45,79,44,74,53,79,75,71,65,46,73,36,64,87,34,49,27,38,35,28,66,35,42,66,27,18,44,47,50,61,77,22,56,44,53,57,82,42,46,33,35,15,39,33,69,68,16,16,58,46,53,78,54,47,82,38,63,37,91,46,67,43,75,68,34,37,64,73,69,52,62,85,83,62,64,43,33,36,38,37,26,47,61,86,53,82,64,58,59,38,70,77,51,71,24,49,76,44,58,38,27,41,79,44,71,38,85,68,88,78,76,92,54,94,42,74,48,68,88,43,73,63,30,45,52,30,50,64,74,68,68,75,80,128